Protein AF-A0A383V3F6-F1 (afdb_monomer_lite)

Radius of gyration: 32.44 Å; chains: 1; bounding box: 57×71×85 Å

Sequence (120 aa):
MSYTESVSTRIRRFFAESFGVRGSKNLTSWMLAGGLAYYLIYLPEQKRQQEIQAAREAAKRLAVEKGIADIDRSRPIPDPQDTGLIKGIKAVREQQQKAQQQQEAQQQGDQQQQQQQQQQ

pLDDT: mean 73.46, std 10.86, range [39.56, 94.62]

Structure (mmCIF, N/CA/C/O backbone):
data_AF-A0A383V3F6-F1
#
_entry.id   AF-A0A383V3F6-F1
#
loop_
_atom_site.group_PDB
_atom_site.id
_atom_site.type_symbol
_atom_site.label_atom_id
_atom_site.label_alt_id
_atom_site.label_comp_id
_atom_site.label_asym_id
_atom_site.label_entity_id
_atom_site.label_seq_id
_atom_site.pdbx_PDB_ins_code
_atom_site.Cartn_x
_atom_site.Cartn_y
_atom_site.Cartn_z
_atom_site.occupancy
_atom_site.B_iso_or_equiv
_atom_site.auth_seq_id
_atom_site.auth_comp_id
_atom_site.auth_asym_id
_atom_site.auth_atom_id
_atom_site.pdbx_PDB_model_num
ATOM 1 N N . MET A 1 1 ? 21.047 8.128 -52.092 1.00 39.56 1 MET A N 1
ATOM 2 C CA . MET A 1 1 ? 19.863 7.343 -51.683 1.00 39.56 1 MET A CA 1
ATOM 3 C C . MET A 1 1 ? 19.694 7.564 -50.186 1.00 39.56 1 MET A C 1
ATOM 5 O O . MET A 1 1 ? 20.476 7.030 -49.411 1.00 39.56 1 MET A O 1
ATOM 9 N N . SER A 1 2 ? 18.815 8.487 -49.795 1.00 48.47 2 SER A N 1
ATOM 10 C CA . SER A 1 2 ? 18.721 8.979 -48.414 1.00 48.47 2 SER A CA 1
ATOM 11 C C . SER A 1 2 ? 17.686 8.159 -47.652 1.00 48.47 2 SER A C 1
ATOM 13 O O . SER A 1 2 ? 16.495 8.258 -47.934 1.00 48.47 2 SER A O 1
ATOM 15 N N . TYR A 1 3 ? 18.133 7.323 -46.717 1.00 54.03 3 TYR A N 1
ATOM 16 C CA . TYR A 1 3 ? 17.240 6.557 -45.852 1.00 54.03 3 TYR A CA 1
ATOM 17 C C . TYR A 1 3 ? 16.602 7.508 -44.837 1.00 54.03 3 TYR A C 1
ATOM 19 O O . TYR A 1 3 ? 17.264 8.007 -43.929 1.00 54.03 3 TYR A O 1
ATOM 27 N N . THR A 1 4 ? 15.311 7.787 -44.995 1.00 60.62 4 THR A N 1
ATOM 28 C CA . THR A 1 4 ? 14.531 8.502 -43.987 1.00 60.62 4 THR A CA 1
ATOM 29 C C . THR A 1 4 ? 14.332 7.562 -42.797 1.00 60.62 4 THR A C 1
ATOM 31 O O . THR A 1 4 ? 13.399 6.760 -42.779 1.00 60.62 4 THR A O 1
ATOM 34 N N . GLU A 1 5 ? 15.230 7.600 -41.811 1.00 64.88 5 GLU A N 1
ATOM 35 C CA . GLU A 1 5 ? 15.009 6.874 -40.557 1.00 64.88 5 GLU A CA 1
ATOM 36 C C . GLU A 1 5 ? 13.721 7.385 -39.897 1.00 64.88 5 GLU A C 1
ATOM 38 O O . GLU A 1 5 ? 13.565 8.586 -39.633 1.00 64.88 5 GLU A O 1
ATOM 43 N N . SER A 1 6 ? 12.792 6.470 -39.622 1.00 79.31 6 SER A N 1
ATOM 44 C CA . SER A 1 6 ? 11.539 6.781 -38.943 1.00 79.31 6 SER A CA 1
ATOM 45 C C . SER A 1 6 ? 11.794 7.179 -37.485 1.00 79.31 6 SER A C 1
ATOM 47 O O . SER A 1 6 ? 12.690 6.664 -36.812 1.00 79.31 6 SER A O 1
ATOM 49 N N . VAL A 1 7 ? 10.958 8.082 -36.963 1.00 78.62 7 VAL A N 1
ATOM 50 C CA . VAL A 1 7 ? 10.975 8.499 -35.546 1.00 78.62 7 VAL A CA 1
ATOM 51 C C . VAL A 1 7 ? 10.872 7.284 -34.614 1.00 78.62 7 VAL A C 1
ATOM 53 O O . VAL A 1 7 ? 11.533 7.235 -33.581 1.00 78.62 7 VAL A O 1
ATOM 56 N N . SER A 1 8 ? 10.118 6.259 -35.017 1.00 77.50 8 SER A N 1
ATOM 57 C CA . SER A 1 8 ? 9.992 5.000 -34.281 1.00 77.50 8 SER A CA 1
ATOM 58 C C . SER A 1 8 ? 11.311 4.230 -34.158 1.00 77.50 8 SER A C 1
ATOM 60 O O . SER A 1 8 ? 11.581 3.674 -33.096 1.00 77.50 8 SER A O 1
ATOM 62 N N . THR A 1 9 ? 12.160 4.225 -35.188 1.00 80.62 9 THR A N 1
ATOM 63 C CA . THR A 1 9 ? 13.478 3.576 -35.140 1.00 80.62 9 THR A CA 1
ATOM 64 C C . THR A 1 9 ? 14.430 4.331 -34.221 1.00 80.62 9 THR A C 1
ATOM 66 O O . THR A 1 9 ? 15.131 3.702 -33.432 1.00 80.62 9 THR A O 1
ATOM 69 N N . ARG A 1 10 ? 14.384 5.671 -34.232 1.00 82.12 10 ARG A N 1
ATOM 70 C CA . ARG A 1 10 ? 15.148 6.496 -33.283 1.00 82.12 10 ARG A CA 1
ATOM 71 C C . ARG A 1 10 ? 14.724 6.227 -31.844 1.00 82.12 10 ARG A C 1
ATOM 73 O O . ARG A 1 10 ? 15.578 5.932 -31.022 1.00 82.12 10 ARG A O 1
ATOM 80 N N . ILE A 1 11 ? 13.423 6.241 -31.552 1.00 79.31 11 ILE A N 1
ATOM 81 C CA . ILE A 1 11 ? 12.894 5.955 -30.210 1.00 79.31 11 ILE A CA 1
ATOM 82 C C . ILE A 1 11 ? 13.324 4.558 -29.750 1.00 79.31 11 ILE A C 1
ATOM 84 O O . ILE A 1 11 ? 13.897 4.418 -28.674 1.00 79.31 11 ILE A O 1
ATOM 88 N N . ARG A 1 12 ? 13.128 3.525 -30.579 1.00 73.88 12 ARG A N 1
ATOM 89 C CA . ARG A 1 12 ? 13.552 2.152 -30.254 1.00 73.88 12 ARG A CA 1
ATOM 90 C C . ARG A 1 12 ? 15.053 2.060 -29.984 1.00 73.88 12 ARG A C 1
ATOM 92 O O . ARG A 1 12 ? 15.447 1.342 -29.073 1.00 73.88 12 ARG A O 1
ATOM 99 N N . ARG A 1 13 ? 15.873 2.800 -30.733 1.00 75.06 13 ARG A N 1
ATOM 100 C CA . ARG A 1 13 ? 17.323 2.870 -30.534 1.00 75.06 13 ARG A CA 1
ATOM 101 C C . ARG A 1 13 ? 17.685 3.588 -29.235 1.00 75.06 13 ARG A C 1
ATOM 103 O O . ARG A 1 13 ? 18.429 3.016 -28.458 1.00 75.06 13 ARG A O 1
ATOM 110 N N . PHE A 1 14 ? 17.080 4.738 -28.930 1.00 76.06 14 PHE A N 1
ATOM 111 C CA . PHE A 1 14 ? 17.252 5.429 -27.643 1.00 76.06 14 PHE A CA 1
ATOM 112 C C . PHE A 1 14 ? 16.885 4.530 -26.459 1.00 76.06 14 PHE A C 1
ATOM 114 O O . PHE A 1 14 ? 17.662 4.406 -25.520 1.00 76.06 14 PHE A O 1
ATOM 121 N N . PHE A 1 15 ? 15.751 3.829 -26.522 1.00 70.06 15 PHE A N 1
ATOM 122 C CA . PHE A 1 15 ? 15.390 2.871 -25.479 1.00 70.06 15 PHE A CA 1
ATOM 123 C C . PHE A 1 15 ? 16.368 1.685 -25.419 1.00 70.06 15 PHE A C 1
ATOM 125 O O . PHE A 1 15 ? 16.727 1.253 -24.330 1.00 70.06 15 PHE A O 1
ATOM 132 N N . ALA A 1 16 ? 16.853 1.179 -26.553 1.00 67.50 16 ALA A N 1
ATOM 133 C CA . ALA A 1 16 ? 17.820 0.080 -26.580 1.00 67.50 16 ALA A CA 1
ATOM 134 C C . ALA A 1 16 ? 19.213 0.476 -26.052 1.00 67.50 16 ALA A C 1
ATOM 136 O O . ALA A 1 16 ? 19.881 -0.344 -25.422 1.00 67.50 16 ALA A O 1
ATOM 137 N N . GLU A 1 17 ? 19.642 1.715 -26.294 1.00 69.25 17 GLU A N 1
ATOM 138 C CA . GLU A 1 17 ? 20.954 2.258 -25.919 1.00 69.25 17 GLU A CA 1
ATOM 139 C C . GLU A 1 17 ? 20.955 2.750 -24.462 1.00 69.25 17 GLU A C 1
ATOM 141 O O . GLU A 1 17 ? 21.912 2.502 -23.734 1.00 69.25 17 GLU A O 1
ATOM 146 N N . SER A 1 18 ? 19.850 3.345 -23.990 1.00 66.50 18 SER A N 1
ATOM 147 C CA . SER A 1 18 ? 19.687 3.801 -22.600 1.00 66.50 18 SER A CA 1
ATOM 148 C C . SER A 1 18 ? 19.257 2.699 -21.629 1.00 66.50 18 SER A C 1
ATOM 150 O O . SER A 1 18 ? 19.700 2.698 -20.485 1.00 66.50 18 SER A O 1
ATOM 152 N N . PHE A 1 19 ? 18.426 1.743 -22.059 1.00 67.75 19 PHE A N 1
ATOM 153 C CA . PHE A 1 19 ? 17.991 0.617 -21.215 1.00 67.75 19 PHE A CA 1
ATOM 154 C C . PHE A 1 19 ? 18.735 -0.685 -21.512 1.00 67.75 19 PHE A C 1
ATOM 156 O O . PHE A 1 19 ? 18.371 -1.733 -20.979 1.00 67.75 19 PHE A O 1
ATOM 163 N N . GLY A 1 20 ? 19.800 -0.609 -22.319 1.00 59.41 20 GLY A N 1
ATOM 164 C CA . GLY A 1 20 ? 20.863 -1.604 -22.408 1.00 59.41 20 GLY A CA 1
ATOM 165 C C . GLY A 1 20 ? 20.370 -3.047 -22.390 1.00 59.41 20 GLY A C 1
ATOM 166 O O . GLY A 1 20 ? 20.803 -3.832 -21.556 1.00 59.41 20 GLY A O 1
ATOM 167 N N . VAL A 1 21 ? 19.476 -3.453 -23.289 1.00 61.41 21 VAL A N 1
ATOM 168 C CA . VAL A 1 21 ? 18.968 -4.842 -23.327 1.00 61.41 21 VAL A CA 1
ATOM 169 C C . VAL A 1 21 ? 19.989 -5.778 -23.999 1.00 61.41 21 VAL A C 1
ATOM 171 O O . VAL A 1 21 ? 19.679 -6.551 -24.899 1.00 61.41 21 VAL A O 1
ATOM 174 N N . ARG A 1 22 ? 21.260 -5.676 -23.597 1.00 63.72 22 ARG A N 1
ATOM 175 C CA . ARG A 1 22 ? 22.390 -6.453 -24.116 1.00 63.72 22 ARG A CA 1
ATOM 176 C C . ARG A 1 22 ? 23.111 -7.149 -22.958 1.00 63.72 22 ARG A C 1
ATOM 178 O O . ARG A 1 22 ? 24.289 -6.932 -22.714 1.00 63.72 22 ARG A O 1
ATOM 185 N N . GLY A 1 23 ? 22.376 -7.957 -22.194 1.00 61.66 23 GLY A N 1
ATOM 186 C CA . GLY A 1 23 ? 22.950 -8.798 -21.141 1.00 61.66 23 GLY A CA 1
ATOM 187 C C . GLY A 1 23 ? 21.980 -9.097 -20.002 1.00 61.66 23 GLY A C 1
ATOM 188 O O . GLY A 1 23 ? 21.267 -8.216 -19.528 1.00 61.66 23 GLY A O 1
ATOM 189 N N . SER A 1 24 ? 22.000 -10.344 -19.526 1.00 61.38 24 SER A N 1
ATOM 190 C CA . SER A 1 24 ? 21.189 -10.867 -18.412 1.00 61.38 24 SER A CA 1
ATOM 191 C C . SER A 1 24 ? 21.227 -10.007 -17.141 1.00 61.38 24 SER A C 1
ATOM 193 O O . SER A 1 24 ? 20.257 -9.977 -16.391 1.00 61.38 24 SER A O 1
ATOM 195 N N . LYS A 1 25 ? 22.307 -9.248 -16.926 1.00 64.31 25 LYS A N 1
ATOM 196 C CA . LYS A 1 25 ? 22.482 -8.347 -15.777 1.00 64.31 25 LYS A CA 1
ATOM 197 C C . LYS A 1 25 ? 21.439 -7.225 -15.716 1.00 64.31 25 LYS A C 1
ATOM 199 O O . LYS A 1 25 ? 20.971 -6.903 -14.631 1.00 64.31 25 LYS A O 1
ATOM 204 N N . ASN A 1 26 ? 21.030 -6.669 -16.857 1.00 69.44 26 ASN A N 1
ATOM 205 C CA . ASN A 1 26 ? 20.070 -5.559 -16.877 1.00 69.44 26 ASN A CA 1
ATOM 206 C C . ASN A 1 26 ? 18.633 -6.029 -16.602 1.00 69.44 26 ASN A C 1
ATOM 208 O O . ASN A 1 26 ? 17.841 -5.274 -16.043 1.00 69.44 26 ASN A O 1
ATOM 212 N N . LEU A 1 27 ? 18.323 -7.300 -16.885 1.00 79.12 27 LEU A N 1
ATOM 213 C CA . LEU A 1 27 ? 17.055 -7.920 -16.494 1.00 79.12 27 LEU A CA 1
ATOM 214 C C . LEU A 1 27 ? 16.978 -8.124 -14.976 1.00 79.12 27 LEU A C 1
ATOM 216 O O . LEU A 1 27 ? 15.968 -7.784 -14.365 1.00 79.12 27 LEU A O 1
ATOM 220 N N . THR A 1 28 ? 18.057 -8.617 -14.360 1.00 81.94 28 THR A N 1
ATOM 221 C CA . THR A 1 28 ? 18.133 -8.784 -12.902 1.00 81.94 28 THR A CA 1
ATOM 222 C C . THR A 1 28 ? 17.940 -7.452 -12.179 1.00 81.94 28 THR A C 1
ATOM 224 O O . THR A 1 28 ? 17.184 -7.396 -11.213 1.00 81.94 28 THR A O 1
ATOM 227 N N . SER A 1 29 ? 18.538 -6.365 -12.680 1.00 82.56 29 SER A N 1
ATOM 228 C CA . SER A 1 29 ? 18.343 -5.014 -12.135 1.00 82.56 29 SER A CA 1
ATOM 229 C C . SER A 1 29 ? 16.888 -4.542 -12.225 1.00 82.56 29 SER A C 1
ATOM 231 O O . SER A 1 29 ? 16.380 -3.966 -11.268 1.00 82.56 29 SER A O 1
ATOM 233 N N . TRP A 1 30 ? 16.187 -4.828 -13.327 1.00 85.56 30 TRP A N 1
ATOM 234 C CA . TRP A 1 30 ? 14.758 -4.520 -13.472 1.00 85.56 30 TRP A CA 1
ATOM 235 C C . TRP A 1 30 ? 13.872 -5.358 -12.550 1.00 85.56 30 TRP A C 1
ATOM 237 O O . TRP A 1 30 ? 12.926 -4.832 -11.971 1.00 85.56 30 TRP A O 1
ATOM 247 N N . MET A 1 31 ? 14.187 -6.642 -12.371 1.00 89.25 31 MET A N 1
ATOM 248 C CA .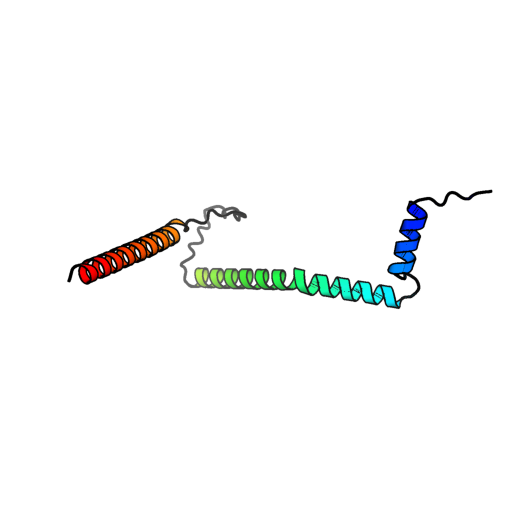 MET A 1 31 ? 13.465 -7.508 -11.436 1.00 89.25 31 MET A CA 1
ATOM 249 C C . MET A 1 31 ? 13.663 -7.060 -9.989 1.00 89.25 31 MET A C 1
ATOM 251 O O . MET A 1 31 ? 12.694 -6.976 -9.243 1.00 89.25 31 MET A O 1
ATOM 255 N N . LEU A 1 32 ? 14.893 -6.718 -9.601 1.00 90.88 32 LEU A N 1
ATOM 256 C CA . LEU A 1 32 ? 15.187 -6.153 -8.284 1.00 90.88 32 LEU A CA 1
ATOM 257 C C . LEU A 1 32 ? 14.480 -4.814 -8.075 1.00 90.88 32 LEU A C 1
ATOM 259 O O . LEU A 1 32 ? 13.842 -4.627 -7.044 1.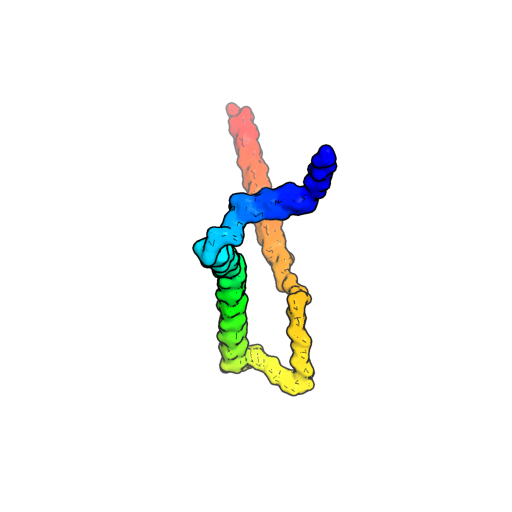00 90.88 32 LEU A O 1
ATOM 263 N N . ALA A 1 33 ? 14.540 -3.905 -9.050 1.00 89.50 33 ALA A N 1
ATOM 264 C CA . ALA A 1 33 ? 13.866 -2.613 -8.970 1.00 89.50 33 ALA A CA 1
ATOM 265 C C . ALA A 1 33 ? 12.335 -2.763 -8.888 1.00 89.50 33 ALA A C 1
ATOM 267 O O . ALA A 1 33 ? 11.701 -2.138 -8.040 1.00 89.50 33 ALA A O 1
ATOM 268 N N . GLY A 1 34 ? 11.741 -3.635 -9.709 1.00 90.56 34 GLY A N 1
ATOM 269 C CA . GLY A 1 34 ? 10.307 -3.936 -9.677 1.00 90.56 34 GLY A CA 1
ATOM 270 C C . GLY A 1 34 ? 9.876 -4.641 -8.389 1.00 90.56 34 GLY A C 1
ATOM 271 O O . GLY A 1 34 ? 8.842 -4.306 -7.814 1.00 90.56 34 GLY A O 1
ATOM 272 N N . GLY A 1 35 ? 10.698 -5.564 -7.886 1.00 94.62 35 GLY A N 1
ATOM 273 C CA . GLY A 1 35 ? 10.475 -6.254 -6.617 1.00 94.62 35 GLY A CA 1
ATOM 274 C C . GLY A 1 35 ? 10.550 -5.313 -5.415 1.00 94.62 35 GLY A C 1
ATOM 275 O O . GLY A 1 35 ? 9.681 -5.364 -4.548 1.00 94.62 35 GLY A O 1
ATOM 276 N N . LEU A 1 36 ? 11.533 -4.407 -5.384 1.00 92.62 36 LEU A N 1
ATOM 277 C CA . LEU A 1 36 ? 11.647 -3.373 -4.350 1.00 92.62 36 LEU A CA 1
ATOM 278 C C . LEU A 1 36 ? 10.464 -2.404 -4.385 1.00 92.62 36 LEU A C 1
ATOM 280 O O . LEU A 1 36 ? 9.905 -2.092 -3.336 1.00 92.62 36 LEU A O 1
ATOM 284 N N . ALA A 1 37 ? 10.048 -1.964 -5.574 1.00 91.75 37 ALA A N 1
ATOM 285 C CA . ALA A 1 37 ? 8.878 -1.104 -5.722 1.00 91.75 37 ALA A CA 1
ATOM 286 C C . ALA A 1 37 ? 7.599 -1.789 -5.205 1.00 91.75 37 ALA A C 1
ATOM 288 O O . ALA A 1 37 ? 6.844 -1.188 -4.441 1.00 91.75 37 ALA A O 1
ATOM 289 N N . TYR A 1 38 ? 7.385 -3.064 -5.549 1.00 90.88 38 TYR A N 1
ATOM 290 C CA . TYR A 1 38 ? 6.267 -3.852 -5.023 1.00 90.88 38 TYR A CA 1
ATOM 291 C C . TYR A 1 38 ? 6.340 -4.003 -3.496 1.00 90.88 38 TYR A C 1
ATOM 293 O O . TYR A 1 38 ? 5.345 -3.793 -2.805 1.00 90.88 38 TYR A O 1
ATOM 301 N N . TYR A 1 39 ? 7.524 -4.307 -2.955 1.00 91.69 39 TYR A N 1
ATOM 302 C CA . TYR A 1 39 ? 7.734 -4.467 -1.517 1.00 91.69 39 TYR A CA 1
ATOM 303 C C . TYR A 1 39 ? 7.424 -3.183 -0.734 1.00 91.69 39 TYR A C 1
ATOM 305 O O . TYR A 1 39 ? 6.776 -3.236 0.308 1.00 91.69 39 TYR A O 1
ATOM 313 N N . LEU A 1 40 ? 7.853 -2.024 -1.236 1.00 90.38 40 LEU A N 1
ATOM 314 C CA . LEU A 1 40 ? 7.662 -0.749 -0.544 1.00 90.38 40 LEU A CA 1
ATOM 315 C C . LEU A 1 40 ? 6.227 -0.224 -0.627 1.00 90.38 40 LEU A C 1
ATOM 317 O O . LEU A 1 40 ? 5.789 0.442 0.302 1.00 90.38 40 LEU A O 1
ATOM 321 N N . ILE A 1 41 ? 5.499 -0.505 -1.710 1.00 85.25 41 ILE A N 1
ATOM 322 C CA . ILE A 1 41 ? 4.153 0.051 -1.917 1.00 85.25 41 ILE A CA 1
ATOM 323 C C . ILE A 1 41 ? 3.067 -0.920 -1.451 1.00 85.25 41 ILE A C 1
ATOM 325 O O . ILE A 1 41 ? 2.129 -0.525 -0.765 1.00 85.25 41 ILE A O 1
ATOM 329 N N . TYR A 1 42 ? 3.173 -2.196 -1.813 1.00 82.12 42 TYR A N 1
ATOM 330 C CA . TYR A 1 42 ? 2.076 -3.146 -1.637 1.00 82.12 42 TYR A CA 1
ATOM 331 C C . TYR A 1 42 ? 2.113 -3.855 -0.280 1.00 82.12 42 TYR A C 1
ATOM 333 O O . TYR A 1 42 ? 1.085 -4.061 0.367 1.00 82.12 42 TYR A O 1
ATOM 341 N N . LEU A 1 43 ? 3.312 -4.201 0.189 1.00 79.88 43 LEU A N 1
ATOM 342 C CA . LEU A 1 43 ? 3.488 -4.933 1.439 1.00 79.88 43 LEU A CA 1
ATOM 343 C C . LEU A 1 43 ? 3.067 -4.172 2.715 1.00 79.88 43 LEU A C 1
ATOM 345 O O . LEU A 1 43 ? 2.480 -4.818 3.590 1.00 79.88 43 LEU A O 1
ATOM 349 N N . PRO A 1 44 ? 3.308 -2.850 2.879 1.00 80.88 44 PRO A N 1
ATOM 350 C CA . PRO A 1 44 ? 2.830 -2.145 4.069 1.00 80.88 44 PRO A CA 1
ATOM 351 C C . PRO A 1 44 ? 1.301 -2.074 4.127 1.00 80.88 44 PRO A C 1
ATOM 353 O O . PRO A 1 44 ? 0.728 -2.277 5.199 1.00 80.88 44 PRO A O 1
ATOM 356 N N . GLU A 1 45 ? 0.627 -1.877 2.988 1.00 80.06 45 GLU A N 1
ATOM 357 C CA . GLU A 1 45 ? -0.839 -1.900 2.941 1.00 80.06 45 GLU A CA 1
ATOM 358 C C . GLU A 1 45 ? -1.385 -3.285 3.290 1.00 80.06 45 GLU A C 1
ATOM 360 O O . GLU A 1 45 ? -2.331 -3.399 4.067 1.00 80.06 45 GLU A O 1
ATOM 365 N N . GLN A 1 46 ? -0.755 -4.354 2.799 1.00 80.31 46 GLN A N 1
ATOM 366 C CA . GLN A 1 46 ? -1.193 -5.711 3.111 1.00 80.31 46 GLN A CA 1
ATOM 367 C C . GLN A 1 46 ? -1.090 -6.026 4.611 1.00 80.31 46 GLN A C 1
ATOM 369 O O . GLN A 1 46 ? -2.023 -6.599 5.178 1.00 80.31 46 GLN A O 1
ATOM 374 N N . LYS A 1 47 ? -0.001 -5.615 5.277 1.00 81.00 47 LYS A N 1
ATOM 375 C CA . LYS A 1 47 ? 0.149 -5.788 6.731 1.00 81.00 47 LYS A CA 1
ATOM 376 C C . LYS A 1 47 ? -0.897 -5.000 7.515 1.00 81.00 47 LYS A C 1
ATOM 378 O O . LYS A 1 47 ? -1.539 -5.565 8.396 1.00 81.00 47 LYS A O 1
ATOM 383 N N . ARG A 1 48 ? -1.144 -3.740 7.143 1.00 75.69 48 ARG A N 1
ATOM 384 C CA . ARG A 1 48 ? -2.168 -2.902 7.787 1.00 75.69 48 ARG A CA 1
ATOM 385 C C . ARG A 1 48 ? -3.555 -3.538 7.699 1.00 75.69 48 ARG A C 1
ATOM 387 O O . ARG A 1 48 ? -4.294 -3.563 8.680 1.00 75.69 48 ARG A O 1
ATOM 394 N N . GLN A 1 49 ? -3.904 -4.091 6.539 1.00 82.50 49 GLN A N 1
ATOM 395 C CA . GLN A 1 49 ? -5.186 -4.770 6.355 1.00 82.50 49 GLN A CA 1
ATOM 396 C C . GLN A 1 49 ? -5.285 -6.059 7.175 1.00 82.50 49 GLN A C 1
ATOM 398 O O . GLN A 1 49 ? -6.345 -6.339 7.731 1.00 82.50 49 GLN A O 1
ATOM 403 N N . GLN A 1 50 ? -4.199 -6.829 7.283 1.00 84.81 50 GLN A N 1
ATOM 404 C CA . GLN A 1 50 ? -4.161 -8.032 8.118 1.00 84.81 50 GLN A CA 1
ATOM 405 C C . GLN A 1 50 ? -4.315 -7.703 9.606 1.00 84.81 50 GLN A C 1
ATOM 407 O O . GLN A 1 50 ? -5.077 -8.375 10.293 1.00 84.81 50 GLN A O 1
ATOM 412 N N . GLU A 1 51 ? -3.663 -6.650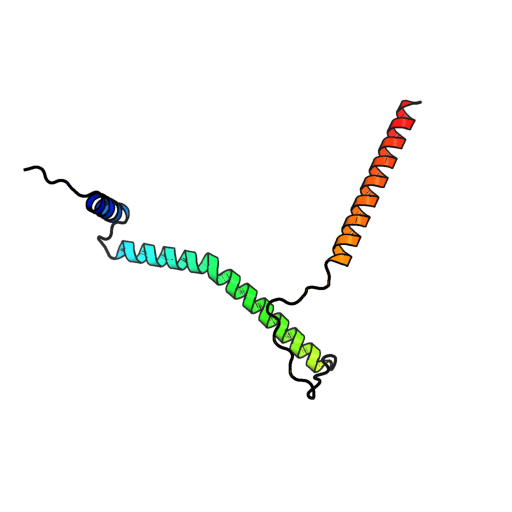 10.101 1.00 84.31 51 GLU A N 1
ATOM 413 C CA . GLU A 1 51 ? -3.791 -6.205 11.495 1.00 84.31 51 GLU A CA 1
ATOM 414 C C . GLU A 1 51 ? -5.215 -5.748 11.819 1.00 84.31 51 GLU A C 1
ATOM 416 O O . GLU A 1 51 ? -5.784 -6.151 12.835 1.00 84.31 51 GLU A O 1
ATOM 421 N N . ILE A 1 52 ? -5.827 -4.959 10.928 1.00 81.62 52 ILE A N 1
ATOM 422 C CA . ILE A 1 52 ? -7.221 -4.526 11.080 1.00 81.62 52 ILE A CA 1
ATOM 423 C C . ILE A 1 52 ? -8.153 -5.739 11.099 1.00 81.62 52 ILE A C 1
ATOM 425 O O . ILE A 1 52 ? -9.042 -5.813 11.948 1.00 81.62 52 ILE A O 1
ATOM 429 N N . GLN A 1 53 ? -7.957 -6.696 10.188 1.00 83.38 53 GLN A N 1
ATOM 430 C CA . GLN A 1 53 ? -8.758 -7.920 10.135 1.00 83.38 53 GLN A CA 1
ATOM 431 C C . GLN A 1 53 ? -8.585 -8.763 11.401 1.00 83.38 53 GLN A C 1
ATOM 433 O O . GLN A 1 53 ? -9.586 -9.128 12.017 1.00 83.38 53 GLN A O 1
ATOM 438 N N . ALA A 1 54 ? -7.349 -8.979 11.853 1.00 84.56 54 ALA A N 1
ATOM 439 C CA . ALA A 1 54 ? -7.047 -9.724 13.071 1.00 84.56 54 ALA A CA 1
ATOM 440 C C . ALA A 1 54 ? -7.662 -9.064 14.317 1.00 84.56 54 ALA A C 1
ATOM 442 O O . ALA A 1 54 ? -8.276 -9.744 15.141 1.00 84.56 54 ALA A O 1
ATOM 443 N N . ALA A 1 55 ? -7.582 -7.734 14.433 1.00 80.31 55 ALA A N 1
ATOM 444 C CA . ALA A 1 55 ? -8.216 -6.988 15.518 1.00 80.31 55 ALA A CA 1
ATOM 445 C C . ALA A 1 55 ? -9.749 -7.111 15.477 1.00 80.31 55 ALA A C 1
ATOM 447 O O . ALA A 1 55 ? -10.390 -7.299 16.513 1.00 80.31 55 ALA A O 1
ATOM 448 N N . ARG A 1 56 ? -10.351 -7.060 14.279 1.00 79.62 56 ARG A N 1
ATOM 449 C CA . ARG 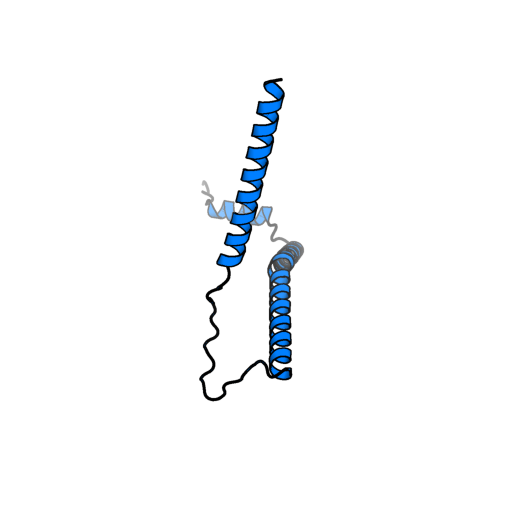A 1 56 ? -11.796 -7.261 14.089 1.00 79.62 56 ARG A CA 1
ATOM 450 C C . ARG A 1 56 ? -12.227 -8.668 14.482 1.00 79.62 56 ARG A C 1
ATOM 452 O O . ARG A 1 56 ? -13.261 -8.825 15.123 1.00 79.62 56 ARG A O 1
ATOM 459 N N . GLU A 1 57 ? -11.461 -9.684 14.104 1.00 82.75 57 GLU A N 1
ATOM 460 C CA . GLU A 1 57 ? -11.732 -11.075 14.465 1.00 82.75 57 GLU A CA 1
ATOM 461 C C . GLU A 1 57 ? -11.612 -11.308 15.970 1.00 82.75 57 GLU A C 1
ATOM 463 O O . GLU A 1 57 ? -12.503 -11.919 16.563 1.00 82.75 57 GLU A O 1
ATOM 468 N N . ALA A 1 58 ? -10.571 -10.770 16.608 1.00 82.19 58 ALA A N 1
ATOM 469 C CA . ALA A 1 58 ? -10.411 -10.825 18.056 1.00 82.19 58 ALA A CA 1
ATOM 470 C C . ALA A 1 58 ? -11.579 -10.133 18.778 1.00 82.19 58 ALA A C 1
ATOM 472 O O . ALA A 1 58 ? -12.171 -10.711 19.689 1.00 82.19 58 ALA A O 1
ATOM 473 N N . ALA A 1 59 ? -11.981 -8.941 18.325 1.00 78.25 59 ALA A N 1
ATOM 474 C CA . ALA A 1 59 ? -13.134 -8.230 18.873 1.00 78.25 59 ALA A CA 1
ATOM 475 C C . ALA A 1 59 ? -14.444 -9.016 18.697 1.00 78.25 59 ALA A C 1
ATOM 477 O O . ALA A 1 59 ? -15.238 -9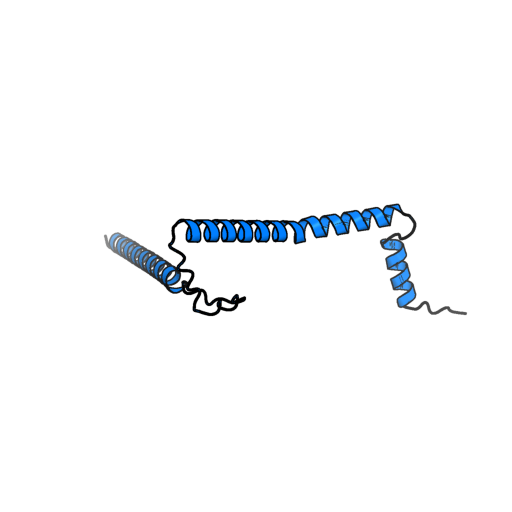.095 19.633 1.00 78.25 59 ALA A O 1
ATOM 478 N N . LYS A 1 60 ? -14.657 -9.649 17.532 1.00 78.06 60 LYS A N 1
ATOM 479 C CA . LYS A 1 60 ? -15.810 -10.534 17.292 1.00 78.06 60 LYS A CA 1
ATOM 480 C C . LYS A 1 60 ? -15.821 -11.716 18.261 1.00 78.06 60 LYS A C 1
ATOM 482 O O . LYS A 1 60 ? -16.855 -11.980 18.863 1.00 78.06 60 LYS A O 1
ATOM 487 N N . ARG A 1 61 ? -14.686 -12.401 18.445 1.00 78.38 61 ARG A N 1
ATOM 488 C CA . ARG A 1 61 ? -14.572 -13.535 19.380 1.00 78.38 61 ARG A CA 1
ATOM 489 C C . ARG A 1 61 ? -14.893 -13.117 20.813 1.00 78.38 61 ARG A C 1
ATOM 491 O O . ARG A 1 61 ? -15.714 -13.763 21.453 1.00 78.38 61 ARG A O 1
ATOM 498 N N . LEU A 1 62 ? -14.330 -11.999 21.270 1.00 76.31 62 LEU A N 1
ATOM 499 C CA . LEU A 1 62 ? -14.593 -11.456 22.606 1.00 76.31 62 LEU A CA 1
ATOM 500 C C . LEU A 1 62 ? -16.059 -11.041 22.797 1.00 76.31 62 LEU A C 1
ATOM 502 O O . LEU A 1 62 ? -16.609 -11.218 23.879 1.00 76.31 62 LEU A O 1
ATOM 506 N N . ALA A 1 63 ? -16.705 -10.485 21.769 1.00 73.69 63 ALA A N 1
ATOM 507 C CA . ALA A 1 63 ? -18.116 -10.108 21.836 1.00 73.69 63 ALA A CA 1
ATOM 508 C C . ALA A 1 63 ? -19.047 -11.330 21.922 1.00 73.69 63 ALA A C 1
ATOM 510 O O . ALA A 1 63 ? -20.047 -11.279 22.641 1.00 73.69 63 ALA A O 1
ATOM 511 N N . VAL A 1 64 ? -18.697 -12.420 21.227 1.00 74.62 64 VAL A N 1
ATOM 512 C CA . VAL A 1 64 ? -19.394 -13.713 21.319 1.00 74.62 64 VAL A CA 1
ATOM 513 C C . VAL A 1 64 ? -19.185 -14.344 22.696 1.00 74.62 64 VAL A C 1
ATOM 515 O O . VAL A 1 64 ? -20.154 -14.753 23.323 1.00 74.62 64 VAL A O 1
ATOM 518 N N . GLU A 1 65 ? -17.948 -14.374 23.197 1.00 73.38 65 GLU A N 1
ATOM 519 C CA . GLU A 1 65 ? -17.615 -14.937 24.514 1.00 73.38 65 GLU A CA 1
ATOM 520 C C . GLU A 1 65 ? -18.328 -14.200 25.653 1.00 73.38 65 GLU A C 1
ATOM 522 O O . GLU A 1 65 ? -18.896 -14.821 26.547 1.00 73.38 65 GLU A O 1
ATOM 527 N N . LYS A 1 66 ? -18.355 -12.865 25.597 1.00 75.00 66 LYS A N 1
ATOM 528 C CA . LYS A 1 66 ? -19.029 -12.031 26.597 1.00 75.00 66 LYS A CA 1
ATOM 529 C C . LYS A 1 66 ? -20.557 -12.014 26.453 1.00 75.00 66 LYS A C 1
ATOM 531 O O . LYS A 1 66 ? -21.214 -11.312 27.218 1.00 75.00 66 LYS A O 1
ATOM 536 N N . GLY A 1 67 ? -21.125 -12.716 25.467 1.00 68.75 67 GLY A N 1
ATOM 537 C CA . GLY A 1 67 ? -22.572 -12.776 25.232 1.00 68.75 67 GLY A CA 1
ATOM 538 C C . GLY A 1 67 ? -23.224 -11.429 24.889 1.00 68.75 67 GLY A C 1
ATOM 539 O O . GLY A 1 67 ? -24.440 -11.305 24.960 1.00 68.75 67 GLY A O 1
ATOM 540 N N . ILE A 1 68 ? -22.431 -10.411 24.538 1.00 61.62 68 ILE A N 1
ATOM 541 C CA . ILE A 1 68 ? -22.905 -9.056 24.196 1.00 61.62 68 ILE A CA 1
ATOM 542 C C . ILE A 1 68 ? -23.333 -9.000 22.724 1.00 61.62 68 ILE A C 1
ATOM 544 O O . ILE A 1 68 ? -24.115 -8.143 22.318 1.00 61.62 68 ILE A O 1
ATOM 548 N N . ALA A 1 69 ? -22.800 -9.911 21.908 1.00 58.44 69 ALA A N 1
ATOM 549 C CA . ALA A 1 69 ? -23.275 -10.143 20.558 1.00 58.44 69 ALA A CA 1
ATOM 550 C C . ALA A 1 69 ? -24.524 -11.032 20.619 1.00 58.44 69 ALA A C 1
ATOM 552 O O . ALA A 1 69 ? -24.420 -12.257 20.635 1.00 58.44 69 ALA A O 1
ATOM 553 N N . ASP A 1 70 ? -25.697 -10.403 20.657 1.00 55.34 70 ASP A N 1
ATOM 554 C CA . ASP A 1 70 ? -26.969 -11.074 20.397 1.00 55.34 70 ASP A CA 1
ATOM 555 C C . ASP A 1 70 ? -26.958 -11.566 18.942 1.00 55.34 70 ASP A C 1
ATOM 557 O O . ASP A 1 70 ? -27.135 -10.801 17.990 1.00 55.34 70 ASP A O 1
ATOM 561 N N . ILE A 1 71 ? -26.614 -12.840 18.750 1.00 55.84 71 ILE A N 1
ATOM 562 C CA . ILE A 1 71 ? -26.697 -13.489 17.445 1.00 55.84 71 ILE A CA 1
ATOM 563 C C . ILE A 1 71 ? -28.173 -13.817 17.250 1.00 55.84 71 ILE A C 1
ATOM 565 O O . ILE A 1 71 ? -28.612 -14.928 17.550 1.00 55.84 71 ILE A O 1
ATOM 569 N N . ASP A 1 72 ? -28.938 -12.844 16.760 1.00 57.72 72 ASP A N 1
ATOM 570 C CA . ASP A 1 72 ? -30.328 -13.058 16.374 1.00 57.72 72 ASP A CA 1
ATOM 571 C C . ASP A 1 72 ? -30.368 -13.994 15.152 1.00 57.72 72 ASP A C 1
ATOM 573 O O . ASP A 1 72 ? -30.377 -13.567 13.998 1.00 57.72 72 ASP A O 1
ATOM 577 N N . ARG A 1 73 ? -30.343 -15.308 15.416 1.00 62.75 73 ARG A N 1
ATOM 578 C CA . ARG A 1 73 ? -30.367 -16.386 14.409 1.00 62.75 73 ARG A CA 1
ATOM 579 C C . ARG A 1 73 ? -31.651 -16.399 13.577 1.00 62.75 73 ARG A C 1
ATOM 581 O O . ARG A 1 73 ? -31.717 -17.142 12.603 1.00 62.75 73 ARG A O 1
ATOM 588 N N . SER A 1 74 ? -32.667 -15.627 13.968 1.00 59.41 74 SER A N 1
ATOM 589 C CA . SER A 1 74 ? -33.931 -15.526 13.239 1.00 59.41 74 SER A CA 1
ATOM 590 C C . SER A 1 74 ? -33.888 -14.490 12.115 1.00 59.41 74 SER A C 1
ATOM 592 O O . SER A 1 74 ? -34.672 -14.579 11.168 1.00 59.41 74 SER A O 1
ATOM 594 N N . ARG A 1 75 ? -32.961 -13.525 12.184 1.00 58.56 75 ARG A N 1
ATOM 595 C CA . ARG A 1 75 ? -32.822 -12.480 11.170 1.00 58.56 75 ARG A CA 1
ATOM 596 C C . ARG A 1 75 ? -31.756 -12.864 10.144 1.00 58.56 75 ARG A C 1
ATOM 598 O O . ARG A 1 75 ? -30.714 -13.407 10.513 1.00 58.56 75 ARG A O 1
ATOM 605 N N . PRO A 1 76 ? -31.976 -12.570 8.851 1.00 69.81 76 PRO A N 1
ATOM 606 C CA . PRO A 1 76 ? -30.931 -12.722 7.850 1.00 69.81 76 PRO A CA 1
ATOM 607 C C . PRO A 1 76 ? -29.736 -11.838 8.222 1.00 69.81 76 PRO A C 1
ATOM 609 O O . PRO A 1 76 ? -29.905 -10.691 8.643 1.00 69.81 76 PRO A O 1
ATOM 612 N N . ILE A 1 77 ? -28.528 -12.388 8.075 1.00 60.50 77 ILE A N 1
ATOM 613 C CA . ILE A 1 77 ? -27.277 -11.668 8.325 1.00 60.50 77 ILE A CA 1
ATOM 614 C C . ILE A 1 77 ? -27.264 -10.435 7.406 1.00 60.50 77 ILE A C 1
ATOM 616 O O . ILE A 1 77 ? -27.398 -10.603 6.192 1.00 60.50 77 ILE A O 1
ATOM 620 N N . PRO A 1 78 ? -27.144 -9.210 7.947 1.00 64.19 78 PRO A N 1
ATOM 621 C CA . PRO A 1 78 ? -27.113 -8.014 7.121 1.00 64.19 78 PRO A CA 1
ATOM 622 C C . PRO A 1 78 ? -25.889 -8.038 6.199 1.00 64.19 78 PRO A C 1
ATOM 624 O O . PRO A 1 78 ? -24.800 -8.439 6.614 1.00 64.19 78 PRO A O 1
ATOM 627 N N . ASP A 1 79 ? -26.092 -7.605 4.954 1.00 77.75 79 ASP A N 1
ATOM 628 C CA . ASP A 1 79 ? -25.051 -7.468 3.932 1.00 77.75 79 ASP A CA 1
ATOM 629 C C . ASP A 1 79 ? -23.842 -6.689 4.498 1.00 77.75 79 ASP A C 1
ATOM 631 O O . ASP A 1 79 ? -24.044 -5.633 5.121 1.00 77.75 79 ASP A O 1
ATOM 635 N N . PRO A 1 80 ? -22.599 -7.195 4.356 1.00 66.88 80 PRO A N 1
ATOM 636 C CA . PRO A 1 80 ? -21.404 -6.423 4.668 1.00 66.88 80 PRO A CA 1
ATOM 637 C C . PRO A 1 80 ? -21.401 -5.089 3.906 1.00 66.88 80 PRO A C 1
ATOM 639 O O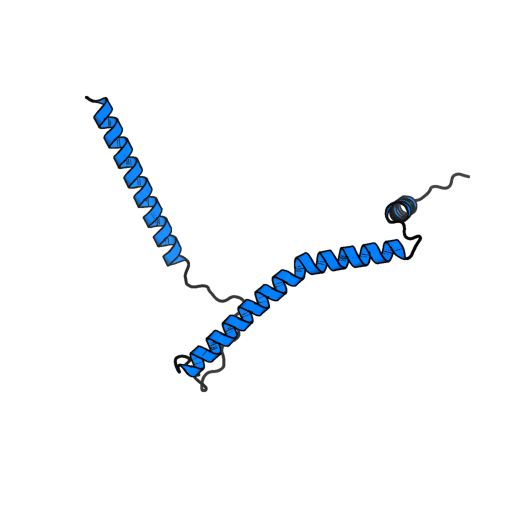 . PRO A 1 80 ? -21.042 -5.005 2.739 1.00 66.88 80 PRO A O 1
ATOM 642 N N . GLN A 1 81 ? -21.756 -4.006 4.601 1.00 67.69 81 GLN A N 1
ATOM 643 C CA . GLN A 1 81 ? -21.731 -2.671 4.011 1.00 67.69 81 GLN A CA 1
ATOM 644 C C . GLN A 1 81 ? -20.287 -2.231 3.736 1.00 67.69 81 GLN A C 1
ATOM 646 O O . GLN A 1 81 ? -19.576 -1.821 4.657 1.00 67.69 81 GLN A O 1
ATOM 651 N N . ASP A 1 82 ? -19.879 -2.269 2.465 1.00 57.59 82 ASP A N 1
ATOM 652 C CA . ASP A 1 82 ? -18.587 -1.747 1.984 1.00 57.59 82 ASP A CA 1
ATOM 653 C C . ASP A 1 82 ? -18.424 -0.242 2.282 1.00 57.59 82 ASP A C 1
ATOM 655 O O . ASP A 1 82 ? -17.321 0.254 2.510 1.00 57.59 82 ASP A O 1
ATOM 659 N N . THR A 1 83 ? -19.538 0.488 2.377 1.00 59.62 83 THR A N 1
ATOM 660 C CA . THR A 1 83 ? -19.591 1.909 2.747 1.00 59.62 83 THR A CA 1
ATOM 661 C C . THR A 1 83 ? -20.573 2.130 3.894 1.00 59.62 83 THR A C 1
ATOM 663 O O . THR A 1 83 ? -21.674 2.646 3.708 1.00 59.62 83 THR A O 1
ATOM 666 N N . GLY A 1 84 ? -20.201 1.712 5.103 1.00 62.88 84 GLY A N 1
ATOM 667 C CA . GLY A 1 84 ? -20.994 2.009 6.297 1.00 62.88 84 GLY A CA 1
ATOM 668 C C . GLY A 1 84 ? -21.082 3.519 6.567 1.00 62.88 84 GLY A C 1
ATOM 669 O O . GLY A 1 84 ? -20.081 4.236 6.518 1.00 62.88 84 GLY A O 1
ATOM 670 N N . LEU A 1 85 ? -22.276 4.014 6.900 1.00 62.62 85 LEU A N 1
ATOM 671 C CA . LEU A 1 85 ? -22.476 5.382 7.381 1.00 62.62 85 LEU A CA 1
ATOM 672 C C . LEU A 1 85 ? -21.790 5.548 8.751 1.00 62.62 85 LEU A C 1
ATOM 674 O O . LEU A 1 85 ? -22.320 5.120 9.778 1.00 62.62 85 LEU A O 1
ATOM 678 N N . ILE A 1 86 ? -20.618 6.188 8.787 1.00 56.47 86 ILE A N 1
ATOM 679 C CA . ILE A 1 86 ? -19.916 6.529 10.035 1.00 56.47 86 ILE A CA 1
ATOM 680 C C . ILE A 1 86 ? -20.724 7.607 10.776 1.00 56.47 86 ILE A C 1
ATOM 682 O O . ILE A 1 86 ? -20.571 8.811 10.554 1.00 56.47 86 ILE A O 1
ATOM 686 N N . LYS A 1 87 ? -21.609 7.192 11.684 1.00 58.22 87 LYS A N 1
ATOM 687 C CA . LYS A 1 87 ? -22.285 8.096 12.623 1.00 58.22 87 LYS A CA 1
ATOM 688 C C . LYS A 1 87 ? -21.287 8.473 13.728 1.00 58.22 87 LYS A C 1
ATOM 690 O O . LYS A 1 87 ? -21.043 7.685 14.631 1.00 58.22 87 LYS A O 1
ATOM 695 N N . GLY A 1 88 ? -20.689 9.666 13.648 1.00 53.94 88 GLY A N 1
ATOM 696 C CA . GLY A 1 88 ? -19.746 10.125 14.685 1.00 53.94 88 GLY A CA 1
ATOM 697 C C . GLY A 1 88 ? -19.123 11.519 14.531 1.00 53.94 88 GLY A C 1
ATOM 698 O O . GLY A 1 88 ? -18.605 12.057 15.503 1.00 53.94 88 GLY A O 1
ATOM 699 N N . ILE A 1 89 ? -19.208 12.169 13.364 1.00 61.91 89 ILE A N 1
ATOM 700 C CA . ILE A 1 89 ? -18.487 13.440 13.112 1.00 61.91 89 ILE A CA 1
ATOM 701 C C . ILE A 1 89 ? -19.038 14.627 13.935 1.00 61.91 89 ILE A C 1
ATOM 703 O O . ILE A 1 89 ? -18.339 15.620 14.133 1.00 61.91 89 ILE A O 1
ATOM 707 N N . LYS A 1 90 ? -20.266 14.534 14.470 1.00 67.56 90 LYS A N 1
ATOM 708 C CA . LYS A 1 90 ? -20.864 15.615 15.274 1.00 67.56 90 LYS A CA 1
ATOM 709 C C . LYS A 1 90 ? -20.101 15.873 16.578 1.00 67.56 90 LYS A C 1
ATOM 711 O O . LYS A 1 90 ? -19.776 17.020 16.852 1.00 67.56 90 LYS A O 1
ATOM 716 N N . ALA A 1 91 ? -19.732 14.822 17.314 1.00 69.06 91 ALA A N 1
ATOM 717 C CA . ALA A 1 91 ? -19.071 14.968 18.613 1.00 69.06 91 ALA A CA 1
ATOM 718 C C . ALA A 1 91 ? -17.679 15.617 18.493 1.00 69.06 91 ALA A C 1
ATOM 720 O O . ALA A 1 91 ? -17.336 16.504 19.270 1.00 69.06 91 ALA A O 1
ATOM 721 N N . VAL A 1 92 ? -16.902 15.231 17.474 1.00 75.00 92 VAL A N 1
ATOM 722 C CA . VAL A 1 92 ? -15.574 15.814 17.211 1.00 75.00 92 VAL A CA 1
ATOM 723 C C . VAL A 1 92 ? -15.693 17.279 16.774 1.00 75.00 92 VAL A C 1
ATOM 725 O O . VAL A 1 92 ? -14.931 18.126 17.234 1.00 75.00 92 VAL A O 1
ATOM 728 N N . ARG A 1 93 ? -16.685 17.604 15.932 1.00 77.69 93 ARG A N 1
ATOM 729 C CA . ARG A 1 93 ? -16.932 18.978 15.467 1.00 77.69 93 ARG A CA 1
ATOM 730 C C . ARG A 1 93 ? -17.376 19.902 16.606 1.00 77.69 93 ARG A C 1
ATOM 732 O O . ARG A 1 93 ? -16.907 21.031 16.679 1.00 77.69 93 ARG A O 1
ATOM 739 N N . GLU A 1 94 ? -18.226 19.422 17.511 1.00 79.19 94 GLU A N 1
ATOM 740 C CA . GLU A 1 94 ? -18.674 20.186 18.684 1.00 79.19 94 GLU A CA 1
ATOM 741 C C . GLU A 1 94 ? -17.527 20.474 19.663 1.00 79.19 94 GLU A C 1
ATOM 743 O O . GLU A 1 94 ? -17.450 21.571 20.216 1.00 79.19 94 GLU A O 1
ATOM 748 N N . GLN A 1 95 ? -16.602 19.528 19.855 1.00 78.00 95 GLN A N 1
ATOM 749 C CA . GLN A 1 95 ? -15.408 19.753 20.677 1.00 78.00 95 GLN A CA 1
ATOM 750 C C . GLN A 1 95 ? -14.467 20.789 20.053 1.00 78.00 95 GLN A C 1
ATOM 752 O O . GLN A 1 95 ? -13.984 21.674 20.756 1.00 78.00 95 GLN A O 1
ATOM 757 N N . GLN A 1 96 ? -14.254 20.728 18.735 1.00 79.88 96 GLN A N 1
ATOM 758 C CA . GLN A 1 96 ? -13.429 21.707 18.019 1.00 79.88 96 GLN A CA 1
ATOM 759 C C . GLN A 1 96 ? -14.031 23.117 18.072 1.00 79.88 96 GLN A C 1
ATOM 761 O O . GLN A 1 96 ? -13.307 24.079 18.313 1.00 79.88 96 GLN A O 1
ATOM 766 N N . GLN A 1 97 ? -15.353 23.244 17.924 1.00 83.69 97 GLN A N 1
ATOM 767 C CA . GLN A 1 97 ? -16.043 24.536 18.015 1.00 83.69 97 GLN A CA 1
ATOM 768 C C . GLN A 1 97 ? -15.966 25.140 19.422 1.00 83.69 97 GLN A C 1
ATOM 770 O O . GLN A 1 97 ? -15.717 26.335 19.564 1.00 83.69 97 GLN A O 1
ATOM 775 N N . LYS A 1 98 ? -16.115 24.323 20.473 1.00 85.62 98 LYS A N 1
ATOM 776 C CA . LYS A 1 98 ? -15.953 24.786 21.861 1.00 85.62 98 LYS A CA 1
ATOM 777 C C . LYS A 1 98 ? -14.518 25.226 22.157 1.00 85.62 98 LYS A C 1
ATOM 779 O O . LYS A 1 98 ? -14.327 26.239 22.822 1.00 85.62 98 LYS A O 1
ATOM 784 N N . ALA A 1 99 ? -13.524 24.498 21.648 1.00 84.00 99 ALA A N 1
ATOM 785 C CA . ALA A 1 99 ? -12.119 24.867 21.806 1.00 84.00 99 ALA A CA 1
ATOM 786 C C . ALA A 1 99 ? -11.787 26.198 21.104 1.00 84.00 99 ALA A C 1
ATOM 788 O O . ALA A 1 99 ? -11.072 27.019 21.671 1.00 84.00 99 ALA A O 1
ATOM 789 N N . GLN A 1 100 ? -12.349 26.446 19.916 1.00 84.38 100 GLN A N 1
ATOM 790 C CA . GLN A 1 100 ? -12.177 27.713 19.193 1.00 84.38 100 GLN A CA 1
ATOM 791 C C . GLN A 1 100 ? -12.824 28.893 19.930 1.00 84.38 100 GLN A C 1
ATOM 793 O O . GLN A 1 100 ? -12.168 29.908 20.147 1.00 84.38 100 GLN A O 1
ATOM 798 N N . GLN A 1 101 ? -14.059 28.735 20.419 1.00 84.62 101 GLN A N 1
ATOM 799 C CA . GLN A 1 101 ? -14.748 29.790 21.179 1.00 84.62 101 GLN A CA 1
ATOM 800 C C . GLN A 1 101 ? -14.006 30.176 22.468 1.00 84.62 101 GLN A C 1
ATOM 802 O O . GLN A 1 101 ? -13.980 31.346 22.843 1.00 84.62 101 GLN A O 1
ATOM 807 N N . GLN A 1 102 ? -13.373 29.212 23.145 1.00 81.69 102 GLN A N 1
ATOM 808 C CA . GLN A 1 102 ? -12.576 29.494 24.342 1.00 81.69 102 GLN A CA 1
ATOM 809 C C . GLN A 1 102 ? -11.305 30.288 24.023 1.00 81.69 102 GLN A C 1
ATOM 811 O O . GLN A 1 102 ? -10.945 31.182 24.786 1.00 81.69 102 GLN A O 1
ATOM 816 N N . GLN A 1 103 ? -10.646 30.003 22.898 1.00 82.00 103 GLN A N 1
ATOM 817 C CA . GLN A 1 103 ? -9.461 30.748 22.467 1.00 82.00 103 GLN A CA 1
ATOM 818 C C . GLN A 1 103 ? -9.806 32.183 22.056 1.00 82.00 103 GLN A C 1
ATOM 820 O O . GLN A 1 103 ? -9.064 33.107 22.380 1.00 82.00 103 GLN A O 1
ATOM 825 N N . GLU A 1 104 ? -10.941 32.389 21.386 1.00 82.38 104 GLU A N 1
ATOM 826 C CA . GLU A 1 104 ? -11.419 33.725 21.012 1.00 82.38 104 GLU A CA 1
ATOM 827 C C . GLU A 1 104 ? -11.791 34.562 22.244 1.00 82.38 104 GLU A C 1
ATOM 829 O O . GLU A 1 104 ? -11.415 35.730 22.333 1.00 82.38 104 GLU A O 1
ATOM 834 N N . ALA A 1 105 ? -12.459 33.958 23.233 1.00 81.38 105 ALA A N 1
ATOM 835 C CA . ALA A 1 105 ? -12.782 34.627 24.493 1.00 81.38 105 ALA A CA 1
ATOM 836 C C . ALA A 1 105 ? -11.524 35.024 25.289 1.00 81.38 105 ALA A C 1
ATOM 838 O O . ALA A 1 105 ? -11.488 36.103 25.881 1.00 81.38 105 ALA A O 1
ATOM 839 N N . GLN A 1 106 ? -10.479 34.188 25.277 1.00 77.81 106 GLN A N 1
ATOM 840 C CA . GLN A 1 106 ? -9.195 34.503 25.918 1.00 77.81 106 GLN A CA 1
ATOM 841 C C . GLN A 1 106 ? -8.488 35.671 25.222 1.00 77.81 106 GLN A C 1
ATOM 843 O O . GLN A 1 106 ? -8.094 36.627 25.884 1.00 77.81 106 GLN A O 1
ATOM 848 N N . GLN A 1 107 ? -8.426 35.664 23.887 1.00 76.62 107 GLN A N 1
ATOM 849 C CA . GLN A 1 107 ? -7.808 36.751 23.120 1.00 76.62 107 GLN A CA 1
ATOM 850 C C . GLN A 1 107 ? -8.528 38.091 23.308 1.00 76.62 107 GLN A C 1
ATOM 852 O O . GLN A 1 107 ? -7.879 39.132 23.398 1.00 76.62 107 GLN A O 1
ATOM 857 N N . GLN A 1 108 ? -9.860 38.085 23.396 1.00 75.56 108 GLN A N 1
ATOM 858 C CA . GLN A 1 108 ? -10.629 39.299 23.681 1.00 75.56 108 GLN A CA 1
ATOM 859 C C . GLN A 1 108 ? -10.371 39.818 25.101 1.00 75.56 108 GLN A C 1
ATOM 861 O O . GLN A 1 108 ? -10.238 41.027 25.289 1.00 75.56 108 GLN A O 1
ATOM 866 N N . GLY A 1 109 ? -10.257 38.924 26.088 1.00 73.81 109 GLY A N 1
ATOM 867 C CA . GLY A 1 109 ? -9.897 39.291 27.459 1.00 73.81 109 GLY A CA 1
ATOM 868 C C . GLY A 1 109 ? -8.506 39.921 27.549 1.00 73.81 109 GLY A C 1
ATOM 869 O O . GLY A 1 109 ? -8.347 40.979 28.158 1.00 73.81 109 GLY A O 1
ATOM 870 N N . ASP A 1 110 ? -7.521 39.327 26.877 1.00 76.31 110 ASP A N 1
ATOM 871 C CA . ASP A 1 110 ? -6.144 39.830 26.856 1.00 76.31 110 ASP A CA 1
ATOM 872 C C . ASP A 1 110 ? -6.043 41.191 26.150 1.00 76.31 110 ASP A C 1
ATOM 874 O O . ASP A 1 110 ? -5.347 42.094 26.620 1.00 76.31 110 ASP A O 1
ATOM 878 N N . GLN A 1 111 ? -6.790 41.392 25.058 1.00 71.75 111 GLN A N 1
ATOM 879 C CA . GLN A 1 111 ? -6.861 42.686 24.370 1.00 71.75 111 GLN A CA 1
ATOM 880 C C . GLN A 1 111 ? -7.509 43.772 25.237 1.00 71.75 111 GLN A C 1
ATOM 882 O O . GLN A 1 111 ? -7.042 44.912 25.242 1.00 71.75 111 GLN A O 1
ATOM 887 N N . GLN A 1 112 ? -8.554 43.438 25.998 1.00 70.38 112 GLN A N 1
ATOM 888 C CA . GLN A 1 112 ? -9.189 44.387 26.916 1.00 70.38 112 GLN A CA 1
ATOM 889 C C . GLN A 1 112 ? -8.260 44.772 28.071 1.00 70.38 112 GLN A C 1
ATOM 891 O O . GLN A 1 112 ? -8.202 45.945 28.440 1.00 70.38 112 GLN A O 1
ATOM 896 N N . GLN A 1 113 ? -7.490 43.822 28.608 1.00 70.12 113 GLN A N 1
ATOM 897 C CA . GLN A 1 113 ? -6.496 44.115 29.644 1.00 70.12 113 GLN A CA 1
ATOM 898 C C . GLN A 1 113 ? -5.375 45.021 29.121 1.00 70.12 113 GLN A C 1
ATOM 900 O O . GLN A 1 113 ? -4.982 45.963 29.807 1.00 70.12 113 GLN A O 1
ATOM 905 N N . GLN A 1 114 ? -4.904 44.801 27.889 1.00 69.81 114 GLN A N 1
ATOM 906 C CA . GLN A 1 114 ? -3.903 45.672 27.263 1.00 69.81 114 GLN A CA 1
ATOM 907 C C . GLN A 1 114 ? -4.433 47.092 27.019 1.00 69.81 114 GLN A C 1
ATOM 909 O O . GLN A 1 114 ? -3.702 48.058 27.227 1.00 69.81 114 GLN A O 1
ATOM 914 N N . GLN A 1 115 ? -5.702 47.243 26.630 1.00 69.12 115 GLN A N 1
ATOM 915 C CA . GLN A 1 115 ? -6.316 48.565 26.459 1.00 69.12 115 GLN A CA 1
ATOM 916 C C . GLN A 1 115 ? -6.506 49.308 27.788 1.00 69.12 115 GLN A C 1
ATOM 918 O O . GLN A 1 115 ? -6.363 50.528 27.819 1.00 69.12 115 GLN A O 1
ATOM 923 N N . GLN A 1 116 ? -6.795 48.599 28.884 1.00 67.56 116 GLN A N 1
ATOM 924 C CA . GLN A 1 116 ? -6.898 49.211 30.214 1.00 67.56 116 GLN A CA 1
ATOM 925 C C . GLN A 1 116 ? -5.533 49.648 30.762 1.00 67.56 116 GLN A C 1
ATOM 927 O O . GLN A 1 116 ? -5.453 50.681 31.419 1.00 67.56 116 GLN A O 1
ATOM 932 N N . GLN A 1 117 ? -4.458 48.911 30.462 1.00 66.50 117 GLN A N 1
ATOM 933 C CA . GLN A 1 117 ? -3.096 49.298 30.854 1.00 66.50 117 GLN A CA 1
ATOM 934 C C . GLN A 1 117 ? -2.571 50.520 30.088 1.00 66.50 117 GLN A C 1
ATOM 936 O O . GLN A 1 117 ? -1.742 51.241 30.621 1.00 66.50 117 GLN A O 1
ATOM 941 N N . GLN A 1 118 ? -3.054 50.784 28.868 1.00 64.69 118 GLN A N 1
ATOM 942 C CA . GLN A 1 118 ? -2.678 51.984 28.102 1.00 64.69 118 GLN A CA 1
ATOM 943 C C . GLN A 1 118 ? -3.408 53.263 28.551 1.00 64.69 118 GLN A C 1
ATOM 945 O O . GLN A 1 118 ? -3.061 54.347 28.091 1.00 64.69 118 GLN A O 1
ATOM 950 N N . GLN A 1 119 ? -4.432 53.151 29.406 1.00 60.03 119 GLN A N 1
ATOM 951 C CA . GLN A 1 119 ? -5.218 54.290 29.908 1.00 60.03 119 GLN A CA 1
ATOM 952 C C . GLN A 1 119 ? -4.810 54.748 31.321 1.00 60.03 119 GLN A C 1
ATOM 954 O O . GLN A 1 119 ? -5.431 55.671 31.849 1.00 60.03 119 GLN A O 1
ATOM 959 N N . GLN A 1 120 ? -3.791 54.126 31.925 1.00 57.47 120 GLN A N 1
ATOM 960 C CA . GLN A 1 120 ? -3.146 54.573 33.169 1.00 57.47 120 GLN A CA 1
ATOM 961 C C . GLN A 1 120 ? -1.776 55.175 32.861 1.00 57.47 120 GLN A C 1
ATOM 963 O O . GLN A 1 120 ? -1.421 56.164 33.538 1.00 57.47 120 GLN A O 1
#

Foldseek 3Di:
DDDPDDPVNVVVVCCCVVQVPPDPVSVVVVVVVVVVVCCVPPVVVVVVVVVVVVVVVVVVVVCVVVVVPPPPVVDDDDDPPPDDDPPDVVVVVVVVVVVVVVVVVVVVVVVVVVVVVVVD

Organism: Tetradesmus obliquus (NCBI:txid3088)

Secondary structure (DSSP, 8-state):
------HHHHHHHHHHHHTT-SSHHHHHHHHHHHHHHHHHHHHHHHHHHHHHHHHHHHHHHHHHHTT-S---TTSPPPP--TT---TTHHHHHHHHHHHHHHHHHHHHHHHHHHHHHTT-